Protein AF-G7SPV1-F1 (afdb_monomer_lite)

Radius of gyration: 17.94 Å; chains: 1; bounding box: 42×22×49 Å

Structure (mmCIF, N/CA/C/O backbone):
data_AF-G7SPV1-F1
#
_entry.id   AF-G7SPV1-F1
#
loop_
_atom_site.group_PDB
_atom_site.id
_atom_site.type_symbol
_atom_site.label_atom_id
_atom_site.label_alt_id
_atom_site.label_comp_id
_atom_site.label_asym_id
_atom_site.label_entity_id
_atom_site.label_seq_id
_atom_site.pdbx_PDB_ins_code
_atom_site.Cartn_x
_atom_site.Cartn_y
_atom_site.Cartn_z
_atom_site.occupancy
_atom_site.B_iso_or_equiv
_atom_site.auth_seq_id
_atom_site.auth_comp_id
_atom_site.auth_asym_id
_atom_site.auth_atom_id
_atom_site.pdbx_PDB_model_num
ATOM 1 N N . MET A 1 1 ? -27.104 19.480 35.145 1.00 40.72 1 MET A N 1
ATOM 2 C CA . MET A 1 1 ? -26.200 20.197 34.213 1.00 40.72 1 MET A CA 1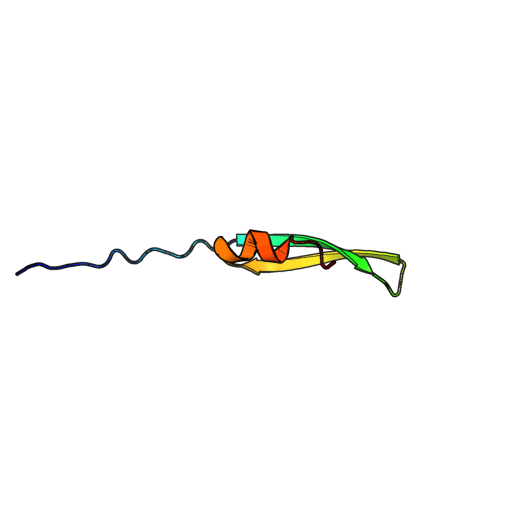
ATOM 3 C C . MET A 1 1 ? -25.361 19.162 33.455 1.00 40.72 1 MET A C 1
ATOM 5 O O . MET A 1 1 ? -24.366 18.674 33.980 1.00 40.72 1 MET A O 1
ATOM 9 N N . ASN A 1 2 ? -25.823 18.732 32.272 1.00 44.94 2 ASN A N 1
ATOM 10 C CA . ASN A 1 2 ? -25.226 17.624 31.509 1.00 44.94 2 ASN A CA 1
ATOM 11 C C . ASN A 1 2 ? -23.846 18.001 30.952 1.00 44.94 2 ASN A C 1
ATOM 13 O O . ASN A 1 2 ? -23.734 18.725 29.964 1.00 44.94 2 ASN A O 1
ATOM 17 N N . LYS A 1 3 ? -22.778 17.470 31.555 1.00 51.56 3 LYS A N 1
ATOM 18 C CA . LYS A 1 3 ? -21.424 17.526 30.988 1.00 51.56 3 LYS A CA 1
ATOM 19 C C . LYS A 1 3 ? -21.300 16.473 29.883 1.00 51.56 3 LYS A C 1
ATOM 21 O O . LYS A 1 3 ? -20.768 15.390 30.113 1.00 51.56 3 LYS A O 1
ATOM 26 N N . ASN A 1 4 ? -21.741 16.811 28.670 1.00 60.50 4 ASN A N 1
ATOM 27 C CA . ASN A 1 4 ? -21.366 16.089 27.450 1.00 60.50 4 ASN A CA 1
ATOM 28 C C . ASN A 1 4 ? -19.857 16.266 27.200 1.00 60.50 4 ASN A C 1
ATOM 30 O O . ASN A 1 4 ? -19.423 17.064 26.368 1.00 60.50 4 ASN A O 1
ATOM 34 N N . ARG A 1 5 ? -19.022 15.525 27.937 1.00 63.94 5 ARG A N 1
ATOM 35 C CA . ARG A 1 5 ? -17.607 15.352 27.599 1.00 63.94 5 ARG A CA 1
ATOM 36 C C . ARG A 1 5 ? -17.561 14.531 26.311 1.00 63.94 5 ARG A C 1
ATOM 38 O O . ARG A 1 5 ? -17.557 13.305 26.368 1.00 63.94 5 ARG A O 1
ATOM 45 N N . LYS A 1 6 ? -17.554 15.194 25.146 1.00 65.00 6 L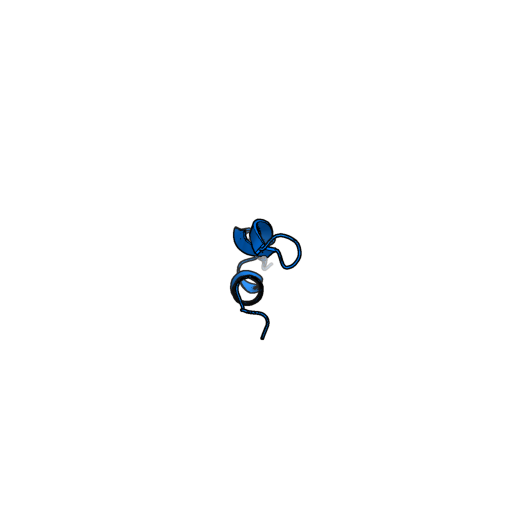YS A N 1
ATOM 46 C CA . LYS A 1 6 ? -17.206 14.554 23.868 1.00 65.00 6 LYS A CA 1
ATOM 47 C C . LYS A 1 6 ? -15.874 13.835 24.083 1.00 65.00 6 LYS A C 1
ATOM 49 O O . LYS A 1 6 ? -14.837 14.480 24.228 1.00 65.00 6 LYS A O 1
ATOM 54 N N . LYS A 1 7 ? -15.920 12.504 24.187 1.00 64.94 7 LYS A N 1
ATOM 55 C CA . LYS A 1 7 ? -14.742 11.651 24.356 1.00 64.94 7 LYS A CA 1
ATOM 56 C C . LYS A 1 7 ? -13.813 11.987 23.190 1.00 64.94 7 LYS A C 1
ATOM 58 O O . LYS A 1 7 ? -14.216 11.859 22.035 1.00 64.94 7 LYS A O 1
ATOM 63 N N . LYS A 1 8 ? -12.622 12.520 23.476 1.00 64.31 8 LYS A N 1
ATOM 64 C CA . LYS A 1 8 ? -11.638 12.898 22.455 1.00 64.31 8 LYS A CA 1
ATOM 65 C C . LYS A 1 8 ? -11.189 11.595 21.794 1.00 64.31 8 LYS A C 1
ATOM 67 O O . LYS A 1 8 ? -10.352 10.887 22.343 1.00 64.31 8 LYS A O 1
ATOM 72 N N . VAL A 1 9 ? -11.831 11.214 20.689 1.00 68.31 9 VAL A N 1
ATOM 73 C CA . VAL A 1 9 ? -11.463 10.008 19.945 1.00 68.31 9 VAL A CA 1
ATOM 74 C C . VAL A 1 9 ? -10.075 10.271 19.381 1.00 68.31 9 VAL A C 1
ATOM 76 O O . VAL A 1 9 ? -9.914 11.047 18.439 1.00 68.31 9 VAL A O 1
ATOM 79 N N . SER A 1 10 ? -9.064 9.692 20.026 1.00 71.19 10 SER A N 1
ATOM 80 C CA . SER A 1 10 ? -7.702 9.670 19.510 1.00 71.19 10 SER A CA 1
ATOM 81 C C . SER A 1 10 ? -7.747 9.050 18.116 1.00 71.19 10 SER A C 1
ATOM 83 O O . SER A 1 10 ? -8.228 7.928 17.944 1.00 71.19 10 SER A O 1
ATOM 85 N N . LYS A 1 11 ? -7.326 9.805 17.098 1.00 78.38 11 LYS A N 1
ATOM 86 C CA . LYS A 1 11 ? -7.240 9.279 15.736 1.00 78.38 11 LYS A CA 1
ATOM 87 C C . LYS A 1 11 ? -6.026 8.357 15.676 1.00 78.38 11 LYS A C 1
ATOM 89 O O . LYS A 1 11 ? -4.903 8.814 15.864 1.00 78.38 11 LYS A O 1
ATOM 94 N N . LYS A 1 12 ? -6.260 7.069 15.412 1.00 88.38 12 LYS A N 1
ATOM 95 C CA . LYS A 1 12 ? -5.199 6.087 15.168 1.00 88.38 12 LYS A CA 1
ATOM 96 C C . LYS A 1 12 ? -4.384 6.523 13.947 1.00 88.38 12 LYS A C 1
ATOM 98 O O . LYS A 1 12 ? -4.942 6.688 12.861 1.00 88.38 12 LYS A O 1
ATOM 103 N N . MET A 1 13 ? -3.084 6.703 14.152 1.00 94.44 13 MET A N 1
ATOM 104 C CA . MET A 1 13 ? -2.104 6.913 13.089 1.00 94.44 13 MET A CA 1
ATOM 105 C C . MET A 1 13 ? -1.483 5.569 12.707 1.00 94.44 13 MET A C 1
ATOM 107 O O . MET A 1 13 ? -1.290 4.703 13.561 1.00 94.44 13 MET A O 1
ATOM 111 N N . ILE A 1 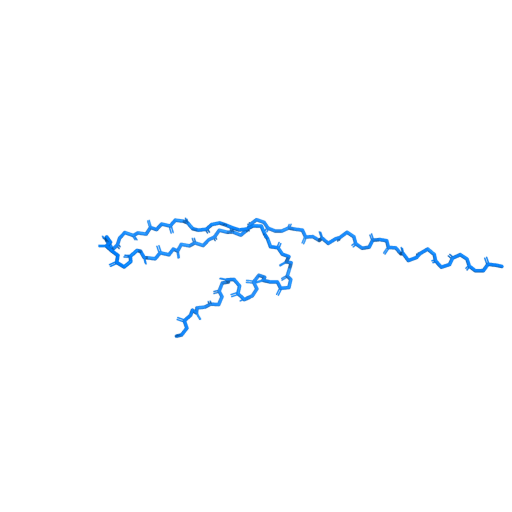14 ? -1.191 5.390 11.426 1.00 95.06 14 ILE A N 1
ATOM 112 C CA . ILE A 1 14 ? -0.663 4.161 10.836 1.00 95.06 14 ILE A CA 1
ATOM 113 C C . ILE A 1 14 ? 0.557 4.537 10.001 1.00 95.06 14 ILE A C 1
ATOM 115 O O . ILE A 1 14 ? 0.482 5.423 9.152 1.00 95.06 14 ILE A O 1
ATOM 119 N N . PHE A 1 15 ? 1.679 3.859 10.230 1.00 96.94 15 PHE A N 1
ATOM 120 C CA . PHE A 1 15 ? 2.858 3.968 9.380 1.00 96.94 15 PHE A CA 1
ATOM 121 C C . PHE A 1 15 ? 2.739 2.960 8.237 1.00 96.94 15 PHE A C 1
ATOM 123 O O . PHE A 1 15 ? 2.896 1.758 8.444 1.00 96.94 15 PHE A O 1
ATOM 130 N N . ALA A 1 16 ? 2.393 3.439 7.046 1.00 96.00 16 ALA A N 1
ATOM 131 C CA . ALA A 1 16 ? 2.233 2.607 5.863 1.00 96.00 16 ALA A CA 1
ATOM 132 C C . ALA A 1 16 ? 3.527 2.592 5.045 1.00 96.00 16 ALA A C 1
ATOM 134 O O . ALA A 1 16 ? 4.142 3.639 4.849 1.00 96.00 16 ALA A O 1
ATOM 135 N N . ILE A 1 17 ? 3.909 1.416 4.545 1.00 96.44 17 ILE A N 1
ATOM 136 C CA . ILE A 1 17 ? 5.039 1.219 3.631 1.00 96.44 17 ILE A CA 1
ATOM 137 C C . ILE A 1 17 ? 4.514 0.461 2.412 1.00 96.44 17 ILE A C 1
ATOM 139 O O . ILE A 1 17 ? 3.845 -0.561 2.570 1.00 96.44 17 ILE A O 1
ATOM 143 N N . ARG A 1 18 ? 4.817 0.939 1.204 1.00 94.12 18 ARG A N 1
ATOM 144 C CA . ARG A 1 18 ? 4.532 0.229 -0.050 1.00 94.12 18 ARG A CA 1
ATOM 145 C C . ARG A 1 18 ? 5.770 0.137 -0.928 1.00 94.12 18 ARG A C 1
ATOM 147 O O . ARG A 1 18 ? 6.658 0.984 -0.867 1.00 94.12 18 ARG A O 1
ATOM 154 N N . ILE A 1 19 ? 5.797 -0.891 -1.764 1.00 94.00 19 ILE A N 1
ATOM 155 C CA . ILE A 1 19 ? 6.858 -1.115 -2.741 1.00 94.00 19 ILE A CA 1
ATOM 156 C C . ILE A 1 19 ? 6.399 -0.527 -4.077 1.00 94.00 19 ILE A C 1
ATOM 158 O O . ILE A 1 19 ? 5.315 -0.853 -4.559 1.00 94.00 19 ILE A O 1
ATOM 162 N N . ILE A 1 20 ? 7.216 0.335 -4.679 1.00 92.19 20 ILE A N 1
ATOM 163 C CA . ILE A 1 20 ? 6.967 0.920 -6.000 1.00 92.19 20 ILE A CA 1
ATOM 164 C C . ILE A 1 20 ? 8.107 0.556 -6.949 1.00 92.19 20 ILE A C 1
ATOM 166 O O . ILE A 1 20 ? 9.267 0.505 -6.547 1.00 92.19 20 ILE A O 1
ATOM 170 N N . LYS A 1 21 ? 7.790 0.301 -8.221 1.00 93.06 21 LYS A N 1
ATOM 171 C CA . LYS A 1 21 ? 8.805 0.094 -9.258 1.00 93.06 21 LYS A CA 1
ATOM 172 C C . LYS A 1 21 ? 9.206 1.444 -9.853 1.00 93.06 21 LYS A C 1
ATOM 174 O O . LYS A 1 21 ? 8.366 2.166 -10.389 1.00 93.06 21 LYS A O 1
ATOM 179 N N . SER A 1 22 ? 10.487 1.783 -9.771 1.00 90.94 22 SER A N 1
ATOM 180 C CA . SER A 1 22 ? 11.062 2.975 -10.391 1.00 90.94 22 SER A CA 1
ATOM 181 C C . SER A 1 22 ? 10.962 2.871 -11.909 1.00 90.94 22 SER A C 1
ATOM 183 O O . SER A 1 22 ? 11.509 1.949 -12.512 1.00 90.94 22 SER A O 1
ATOM 185 N N . LYS A 1 23 ? 10.314 3.849 -12.551 1.00 89.31 23 LYS A N 1
ATOM 186 C CA . LYS A 1 23 ? 10.281 3.931 -14.020 1.00 89.31 23 LYS A CA 1
ATOM 187 C C . LYS A 1 23 ? 11.659 4.226 -14.623 1.00 89.31 23 LYS A C 1
ATOM 189 O O . LYS A 1 23 ? 11.901 3.854 -15.761 1.00 89.31 23 LYS A O 1
ATOM 194 N N . LYS A 1 24 ? 12.549 4.886 -13.870 1.00 91.38 24 LYS A N 1
ATOM 195 C CA . LYS A 1 24 ? 13.878 5.301 -14.344 1.00 91.38 24 LYS A CA 1
ATOM 196 C C . LYS A 1 24 ? 14.878 4.147 -14.348 1.00 91.38 24 LYS A C 1
ATOM 198 O O . LYS A 1 24 ? 15.621 3.994 -15.304 1.00 91.38 24 LYS A O 1
ATOM 203 N N . SER A 1 25 ? 14.920 3.372 -13.266 1.00 91.75 25 SER A N 1
ATOM 204 C CA . SER A 1 25 ? 15.925 2.317 -13.068 1.00 91.75 25 SER A CA 1
ATOM 205 C C . SER A 1 25 ? 15.363 0.901 -13.169 1.00 91.75 25 SER A C 1
ATOM 207 O O . SER A 1 25 ? 16.130 -0.051 -13.183 1.00 91.75 25 SER A O 1
ATOM 209 N N . GLY A 1 26 ? 14.038 0.727 -13.180 1.00 92.50 26 GLY A N 1
ATOM 210 C CA . GLY A 1 26 ? 13.396 -0.589 -13.120 1.00 92.50 26 GLY A CA 1
ATOM 211 C C . GLY A 1 26 ? 13.462 -1.262 -11.743 1.00 92.50 26 GLY A C 1
ATOM 212 O O . GLY A 1 26 ? 12.771 -2.259 -11.534 1.00 92.50 26 GLY A O 1
ATOM 213 N N . CYS A 1 27 ? 14.235 -0.715 -10.800 1.00 95.69 27 CYS A N 1
ATOM 214 C CA . CYS A 1 27 ? 14.371 -1.230 -9.440 1.00 95.69 27 CYS A CA 1
ATOM 215 C C . CYS A 1 27 ? 13.110 -0.994 -8.604 1.00 95.69 27 CYS A C 1
ATOM 217 O O . CYS A 1 27 ? 12.347 -0.059 -8.850 1.00 95.69 27 CYS A O 1
ATOM 219 N N . TYR A 1 28 ? 12.938 -1.796 -7.558 1.00 95.38 28 TYR A N 1
ATOM 220 C CA . TYR A 1 28 ? 11.923 -1.566 -6.538 1.00 95.38 28 TYR A CA 1
ATOM 221 C C . TYR A 1 28 ? 12.456 -0.648 -5.438 1.00 95.38 28 TYR A C 1
ATOM 223 O O . TYR A 1 28 ? 13.589 -0.797 -4.986 1.00 95.38 28 TYR A O 1
ATOM 231 N N 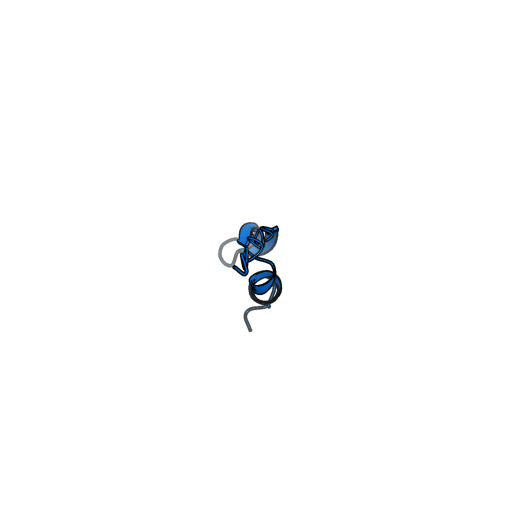. THR A 1 29 ? 11.632 0.297 -5.005 1.00 94.25 29 THR A N 1
ATOM 232 C CA . THR A 1 29 ? 11.931 1.222 -3.909 1.00 94.25 29 THR A CA 1
ATOM 233 C C . THR A 1 29 ? 10.778 1.247 -2.917 1.00 94.25 29 THR A C 1
ATOM 235 O O . THR A 1 29 ? 9.624 1.025 -3.291 1.00 94.25 29 THR A O 1
ATOM 238 N N . PHE A 1 30 ? 11.077 1.544 -1.656 1.00 94.25 30 PHE A N 1
ATOM 239 C CA . PHE A 1 30 ? 10.067 1.706 -0.616 1.00 94.25 30 PHE A CA 1
ATOM 240 C C . PHE A 1 30 ? 9.583 3.153 -0.566 1.00 94.25 30 PHE A C 1
ATOM 242 O O . PHE A 1 30 ? 10.385 4.084 -0.563 1.00 94.25 30 PHE A O 1
ATOM 249 N N . GLU A 1 31 ? 8.271 3.334 -0.500 1.00 93.31 31 GLU A N 1
ATOM 250 C CA . GLU A 1 31 ? 7.641 4.607 -0.168 1.00 93.31 31 GLU A CA 1
ATOM 251 C C . GLU A 1 31 ? 6.883 4.429 1.148 1.00 93.31 31 GLU A C 1
ATOM 253 O O . GLU A 1 31 ? 6.127 3.467 1.304 1.00 93.31 31 GLU A O 1
ATOM 258 N N . ASN A 1 32 ? 7.093 5.336 2.100 1.00 95.44 32 ASN A N 1
ATOM 259 C CA . ASN A 1 32 ? 6.472 5.287 3.417 1.00 95.44 32 ASN A CA 1
ATOM 260 C C . ASN A 1 32 ? 5.720 6.581 3.743 1.00 95.44 32 ASN A C 1
ATOM 262 O O . ASN A 1 32 ? 6.145 7.677 3.376 1.00 95.44 32 ASN A O 1
ATOM 266 N N . LYS A 1 33 ? 4.594 6.462 4.454 1.00 95.56 33 LYS A N 1
ATOM 267 C CA . LYS A 1 33 ? 3.766 7.604 4.862 1.00 95.56 33 LYS A CA 1
ATOM 268 C C . LYS A 1 33 ? 3.023 7.321 6.167 1.00 95.56 33 LYS A C 1
ATOM 270 O O . LYS A 1 33 ? 2.479 6.236 6.356 1.00 95.56 33 LYS A O 1
ATOM 275 N N . ILE A 1 34 ? 2.956 8.315 7.054 1.00 96.12 34 ILE A N 1
ATOM 276 C CA . ILE A 1 34 ? 2.053 8.288 8.213 1.00 96.12 34 ILE A CA 1
ATOM 277 C C . ILE A 1 34 ? 0.664 8.722 7.737 1.00 96.12 34 ILE A C 1
ATOM 279 O O . ILE A 1 34 ? 0.513 9.815 7.192 1.00 96.12 34 ILE A O 1
ATOM 283 N N . ILE A 1 35 ? -0.335 7.864 7.923 1.00 95.19 35 ILE A N 1
ATOM 284 C CA . ILE A 1 35 ? -1.711 8.065 7.458 1.00 95.19 35 ILE A CA 1
ATOM 285 C C . ILE A 1 35 ? -2.725 7.658 8.528 1.00 95.19 35 ILE A C 1
ATOM 287 O O . ILE A 1 35 ? -2.399 6.961 9.489 1.00 95.19 35 ILE A O 1
ATOM 291 N N . THR A 1 36 ? -3.973 8.077 8.363 1.00 94.06 36 THR A N 1
ATOM 292 C CA . THR A 1 36 ? -5.090 7.608 9.189 1.00 94.06 36 THR A CA 1
ATOM 293 C C . THR A 1 36 ? -5.730 6.349 8.605 1.00 94.06 36 THR A C 1
ATOM 295 O O . THR A 1 36 ? -5.589 6.049 7.421 1.00 94.06 36 THR A O 1
ATOM 298 N N . ASP A 1 37 ? -6.501 5.634 9.426 1.00 92.06 37 ASP A N 1
ATOM 299 C CA . ASP A 1 37 ? -7.243 4.426 9.031 1.00 92.06 37 ASP A CA 1
ATOM 300 C C . ASP A 1 37 ? -8.079 4.597 7.743 1.00 92.06 37 ASP A C 1
ATOM 302 O O . ASP A 1 37 ? -8.068 3.747 6.855 1.00 92.06 37 ASP A O 1
ATOM 306 N N . ARG A 1 38 ? -8.716 5.764 7.573 1.00 91.50 38 ARG A N 1
ATOM 307 C CA . ARG A 1 38 ? -9.547 6.080 6.395 1.00 91.50 38 ARG A CA 1
ATOM 308 C C . ARG A 1 38 ? -8.746 6.206 5.100 1.00 91.50 38 ARG A C 1
ATOM 310 O O . ARG A 1 38 ? -9.300 6.050 4.015 1.00 91.50 38 ARG A O 1
ATOM 317 N N . GLU A 1 39 ? -7.462 6.522 5.203 1.00 92.50 39 GLU A N 1
ATOM 318 C CA . GLU A 1 39 ? -6.585 6.778 4.060 1.00 92.50 39 GLU A CA 1
ATOM 319 C C . GLU A 1 39 ? -5.872 5.510 3.581 1.00 92.50 39 GLU A C 1
ATOM 321 O O . GLU A 1 39 ? -5.427 5.470 2.433 1.00 92.50 39 GLU A O 1
ATOM 326 N N . VAL A 1 40 ? -5.812 4.458 4.410 1.00 92.44 40 VAL A N 1
ATOM 327 C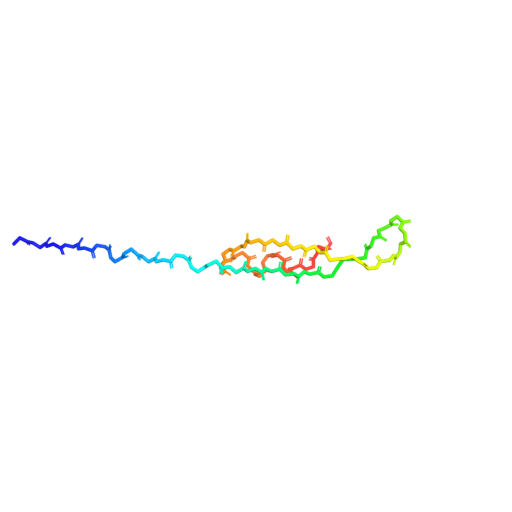 CA . VAL A 1 40 ? -5.114 3.193 4.111 1.00 92.44 40 VAL A CA 1
ATOM 328 C C . VAL A 1 40 ? -5.566 2.612 2.775 1.00 92.44 40 VAL A C 1
ATOM 330 O O . VAL A 1 40 ? -4.743 2.351 1.899 1.00 92.44 40 VAL A O 1
ATOM 333 N N . LYS A 1 41 ? -6.883 2.479 2.574 1.00 92.06 41 LYS A N 1
ATOM 334 C CA . LYS A 1 41 ? -7.442 1.896 1.346 1.00 92.06 41 LYS A CA 1
ATOM 335 C C . LYS A 1 41 ? -7.044 2.683 0.096 1.00 92.06 41 LYS A C 1
ATOM 337 O O . LYS A 1 41 ? -6.786 2.081 -0.939 1.00 92.06 41 LYS A O 1
ATOM 342 N N . ASN A 1 42 ? -6.970 4.010 0.193 1.00 92.81 42 ASN A N 1
ATOM 343 C CA . ASN A 1 42 ? -6.577 4.869 -0.923 1.00 92.81 42 ASN A CA 1
ATOM 344 C C . ASN A 1 42 ? -5.063 4.840 -1.170 1.00 92.81 42 ASN A C 1
ATOM 346 O O . ASN A 1 42 ? -4.643 4.931 -2.319 1.00 92.81 42 ASN A O 1
ATOM 350 N N . TYR A 1 43 ? -4.251 4.689 -0.120 1.00 92.69 43 TYR A N 1
ATOM 351 C CA . TYR A 1 43 ? -2.790 4.652 -0.220 1.00 92.69 43 TYR A CA 1
ATOM 352 C C . TYR A 1 43 ? -2.272 3.413 -0.969 1.00 92.69 43 TYR A C 1
ATOM 354 O O . TYR A 1 43 ? -1.355 3.514 -1.789 1.00 92.69 43 TYR A O 1
ATOM 362 N N . PHE A 1 44 ? -2.898 2.258 -0.728 1.00 91.88 44 PHE A N 1
ATOM 363 C CA . PHE A 1 44 ? -2.566 0.990 -1.388 1.00 91.88 44 PHE A CA 1
ATOM 364 C C . PHE A 1 44 ? -3.381 0.718 -2.655 1.00 91.88 44 PHE A C 1
ATOM 366 O O . PHE A 1 44 ? -3.161 -0.295 -3.315 1.00 91.88 44 PHE A O 1
ATOM 373 N N . LYS A 1 45 ? -4.316 1.603 -3.019 1.00 91.25 45 LYS A N 1
ATOM 374 C CA . LYS A 1 45 ? -5.053 1.461 -4.272 1.00 91.25 45 LYS A CA 1
ATOM 375 C C . LYS A 1 45 ? -4.084 1.639 -5.435 1.00 91.25 45 LYS A C 1
ATOM 377 O O . LYS A 1 45 ? -3.402 2.659 -5.541 1.00 91.25 45 LYS A O 1
ATOM 382 N N . GLU A 1 46 ? -4.050 0.643 -6.307 1.00 77.00 46 GLU A N 1
ATOM 383 C CA . GLU A 1 46 ? -3.285 0.695 -7.542 1.00 77.00 46 GLU A CA 1
ATOM 384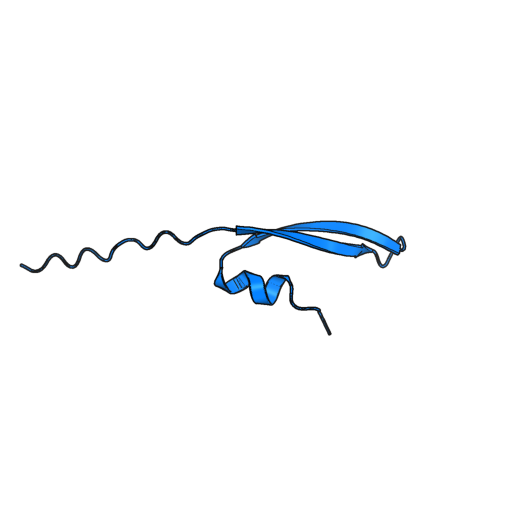 C C . GLU A 1 46 ? -3.747 1.904 -8.368 1.00 77.00 46 GLU A C 1
ATOM 386 O O . GLU A 1 46 ? -4.950 2.134 -8.549 1.00 77.00 46 GLU A O 1
ATOM 391 N N . LYS A 1 47 ? -2.797 2.731 -8.814 1.00 71.69 47 LYS A N 1
ATOM 392 C CA . LYS A 1 47 ? -3.107 3.799 -9.763 1.00 71.69 47 LYS A CA 1
ATOM 393 C C . LYS A 1 47 ? -3.329 3.122 -11.115 1.00 71.69 47 LYS A C 1
ATOM 395 O O . LYS A 1 47 ? -2.351 2.731 -11.743 1.00 71.69 47 LYS A O 1
ATOM 400 N N . LYS A 1 48 ? -4.603 2.928 -11.474 1.00 57.38 48 LYS A N 1
ATOM 401 C CA . LYS A 1 48 ? -5.014 2.576 -12.838 1.00 57.38 48 LYS A CA 1
ATOM 402 C C . LYS A 1 48 ? -4.471 3.589 -13.839 1.00 57.38 48 LYS A C 1
ATOM 404 O O . LYS A 1 48 ? -4.387 4.781 -13.459 1.00 57.38 48 LYS A O 1
#

Foldseek 3Di:
DDPPPVPPPPFDKDWDKDWDQDPVPRDIDIDIDTDTPVCVCVVPDDDD

pLDDT: mean 84.48, std 15.13, range [40.72, 96.94]

Sequence (48 aa):
MNKNRKKKVSKKMIFAIRIIKSKKSGCYTFENKIITDREVKNYFKEKK

Secondary structure (DSSP, 8-state):
---------PPPEEEEEEEEE-TTT--EEEEEEEEEHHHHHHHSS---